Protein AF-A0A2U1KP90-F1 (afdb_monomer)

Nearest PDB structures (foldseek):
  8gwr-assembly1_A  TM=9.229E-01  e=1.986E-02  Homo sapiens
  5u0k-assembly5_H  TM=9.216E-01  e=2.382E-02  Homo sapiens
  5u0j-assembly2_D  TM=9.357E-01  e=3.225E-02  Homo sapiens
  5u0k-assembly2_C  TM=9.301E-01  e=5.237E-02  Homo sapiens
  5u0k-assembly3_E  TM=9.253E-01  e=5.564E-02  Homo sapiens

Solvent-accessible surface area (backbone atoms only — not comparable to full-atom values): 7008 Å² total; per-residue (Å²): 137,85,88,83,84,87,85,86,91,84,87,87,83,89,73,88,87,83,88,77,86,84,78,94,69,94,69,73,87,60,84,71,74,78,59,90,42,61,48,55,26,17,38,71,38,42,53,70,61,35,49,47,39,42,70,74,67,61,50,65,65,82,50,55,48,98,87,68,50,29,25,51,54,36,2,57,75,56,68,19,59,71,30,28,48,55,49,47,53,55,51,50,52,54,51,51,53,52,52,51,50,52,51,53,53,57,57,62,75,74,111

Organism: Artemisia annua (NCBI:txid35608)

InterPro domains:
  IPR002110 Ankyrin repeat [PF13637] (42-87)
  IPR036770 Ankyrin repeat-containing domain superfamily [G3DSA:1.25.40.20] (25-91)
  IPR036770 Ankyrin repeat-containing domain superfamily [SSF48403] (39-89)

Sequence (111 aa):
MSSEIEETPDHAGTSAREITGTDVSGGGVTEESMKNDVYTEAAYGDLDKLKNLVESEGASVHKPDDLGYRALQWAALNNRVAAAQYILEVVIIIITFSYSIGFALSLILLV

Structure (mmCIF, N/CA/C/O backbone):
data_AF-A0A2U1KP90-F1
#
_entry.id   AF-A0A2U1KP90-F1
#
loop_
_atom_site.group_PDB
_atom_site.id
_atom_site.type_symbol
_atom_site.label_atom_id
_atom_site.label_alt_id
_atom_site.label_comp_id
_atom_site.label_asym_id
_atom_site.label_entity_id
_atom_site.label_seq_id
_atom_site.pdbx_PDB_ins_code
_atom_site.Cartn_x
_atom_site.Cartn_y
_atom_site.Cartn_z
_atom_site.occupancy
_atom_site.B_iso_or_equiv
_atom_site.auth_seq_id
_atom_site.auth_comp_id
_atom_site.auth_asym_id
_atom_site.auth_atom_id
_atom_site.pdbx_PDB_model_num
ATOM 1 N N . MET A 1 1 ? -16.368 -26.346 -61.887 1.00 47.94 1 MET A N 1
ATOM 2 C CA . MET A 1 1 ? -15.500 -27.516 -62.116 1.00 47.94 1 MET A CA 1
ATOM 3 C C . MET A 1 1 ? -14.993 -27.932 -60.751 1.00 47.94 1 MET A C 1
ATOM 5 O O . MET A 1 1 ? -14.411 -27.098 -60.071 1.00 47.94 1 MET A O 1
ATOM 9 N N . SER A 1 2 ? -15.381 -29.131 -60.322 1.00 41.84 2 SER A N 1
ATOM 10 C CA . SER A 1 2 ? -14.955 -29.780 -59.078 1.00 41.84 2 SER A CA 1
ATOM 11 C C . SER A 1 2 ? -13.566 -30.415 -59.241 1.00 41.84 2 SER A C 1
ATOM 13 O O . SER A 1 2 ? -13.051 -30.422 -60.359 1.00 41.84 2 SER A O 1
ATOM 15 N N . SER A 1 3 ? -13.076 -30.998 -58.137 1.00 51.81 3 SER A N 1
ATOM 16 C CA . SER A 1 3 ? -11.889 -31.862 -57.966 1.00 51.81 3 SER A CA 1
ATOM 17 C C . SER A 1 3 ? -10.635 -31.105 -57.516 1.00 51.81 3 SER A C 1
ATOM 19 O O . SER A 1 3 ? -10.332 -30.054 -58.061 1.00 51.81 3 SER A O 1
ATOM 21 N N . GLU A 1 4 ? -9.806 -31.552 -56.577 1.00 52.41 4 GLU A N 1
ATOM 22 C CA . GLU A 1 4 ? -9.732 -32.708 -55.668 1.00 52.41 4 GLU A CA 1
ATOM 23 C C . GLU A 1 4 ? -8.367 -32.541 -54.971 1.00 52.41 4 GLU A C 1
ATOM 25 O O . GLU A 1 4 ? -7.418 -32.190 -55.668 1.00 52.41 4 GLU A O 1
ATOM 30 N N . ILE A 1 5 ? -8.256 -32.730 -53.650 1.00 64.19 5 ILE A N 1
ATOM 31 C CA . ILE A 1 5 ? -7.178 -33.537 -53.049 1.00 64.19 5 ILE A CA 1
ATOM 32 C C . ILE A 1 5 ? -7.510 -33.796 -51.564 1.00 64.19 5 ILE A C 1
ATOM 34 O O . ILE A 1 5 ? -7.570 -32.895 -50.725 1.00 64.19 5 ILE A O 1
ATOM 38 N N . GLU A 1 6 ? -7.822 -35.058 -51.306 1.00 56.69 6 GLU A N 1
ATOM 39 C CA . GLU A 1 6 ? -7.781 -35.772 -50.029 1.00 56.69 6 GLU A CA 1
ATOM 40 C C . GLU A 1 6 ? -6.291 -35.971 -49.658 1.00 56.69 6 GLU A C 1
ATOM 42 O O . GLU A 1 6 ? -5.443 -35.916 -50.537 1.00 56.69 6 GLU A O 1
ATOM 47 N N . GLU A 1 7 ? -5.862 -36.028 -48.396 1.00 61.25 7 GLU A N 1
ATOM 48 C CA . GLU A 1 7 ? -5.282 -37.252 -47.799 1.00 61.25 7 GLU A CA 1
ATOM 49 C C . GLU A 1 7 ? -4.617 -36.857 -46.454 1.00 61.25 7 GLU A C 1
ATOM 51 O O . GLU A 1 7 ? -3.827 -35.916 -46.387 1.00 61.25 7 GLU A O 1
ATOM 56 N N . THR A 1 8 ? -5.190 -37.330 -45.339 1.00 51.72 8 THR A N 1
ATOM 57 C CA . THR A 1 8 ? -4.700 -38.356 -44.379 1.00 51.72 8 THR A CA 1
ATOM 58 C C . THR A 1 8 ? -3.902 -37.825 -43.171 1.00 51.72 8 THR A C 1
ATOM 60 O O . THR A 1 8 ? -2.804 -37.294 -43.339 1.00 51.72 8 THR A O 1
ATOM 63 N N . PRO A 1 9 ? -4.415 -37.996 -41.932 1.00 53.34 9 PRO A N 1
ATOM 64 C CA . PRO A 1 9 ? -3.709 -37.661 -40.701 1.00 53.34 9 PRO A CA 1
ATOM 65 C C . PRO A 1 9 ? -3.018 -38.895 -40.101 1.00 53.34 9 PRO A C 1
ATOM 67 O O . PRO A 1 9 ? -3.689 -39.764 -39.546 1.00 53.34 9 PRO A O 1
ATOM 70 N N . ASP A 1 10 ? -1.683 -38.918 -40.116 1.00 45.53 10 ASP A N 1
ATOM 71 C CA . ASP A 1 10 ? -0.911 -39.991 -39.482 1.00 45.53 10 ASP A CA 1
ATOM 72 C C . ASP A 1 10 ? -0.222 -39.517 -38.196 1.00 45.53 10 ASP A C 1
ATOM 74 O O . ASP A 1 10 ? 0.602 -38.603 -38.145 1.00 45.53 10 ASP A O 1
ATOM 78 N N . HIS A 1 11 ? -0.649 -40.180 -37.132 1.00 44.72 11 HIS A N 1
ATOM 79 C CA . HIS A 1 11 ? -0.292 -40.065 -35.732 1.00 44.72 11 HIS A CA 1
ATOM 80 C C . HIS A 1 11 ? 1.047 -40.757 -35.431 1.00 44.72 11 HIS A C 1
ATOM 82 O O . HIS A 1 11 ? 1.250 -41.881 -35.876 1.00 44.72 11 HIS A O 1
ATOM 88 N N . ALA A 1 12 ? 1.904 -40.133 -34.611 1.00 40.16 12 ALA A N 1
ATOM 89 C CA . ALA A 1 12 ? 2.596 -40.742 -33.457 1.00 40.16 12 ALA A CA 1
ATOM 90 C C . ALA A 1 12 ? 3.967 -40.094 -33.191 1.00 40.16 12 ALA A C 1
ATOM 92 O O . ALA A 1 12 ? 4.987 -40.437 -33.780 1.00 40.16 12 ALA A O 1
ATOM 93 N N . GLY A 1 13 ? 3.985 -39.203 -32.205 1.00 39.38 13 GLY A N 1
ATOM 94 C CA . GLY A 1 13 ? 5.175 -38.786 -31.475 1.00 39.38 13 GLY A CA 1
ATOM 95 C C . GLY A 1 13 ? 4.806 -38.710 -30.003 1.00 39.38 13 GLY A C 1
ATOM 96 O O . GLY A 1 13 ? 4.580 -37.635 -29.460 1.00 39.38 13 GLY A O 1
ATOM 97 N N . THR A 1 14 ? 4.624 -39.879 -29.401 1.00 43.41 14 THR A N 1
ATOM 98 C CA . THR A 1 14 ? 4.267 -40.097 -28.002 1.00 43.41 14 THR A CA 1
ATOM 99 C C . THR A 1 14 ? 5.318 -39.463 -27.090 1.00 43.41 14 THR A C 1
ATOM 101 O O . THR A 1 14 ? 6.455 -39.923 -27.045 1.00 43.41 14 THR A O 1
ATOM 104 N N . SER A 1 15 ? 4.939 -38.456 -26.307 1.00 48.41 15 SER A N 1
ATOM 105 C CA . SER A 1 15 ? 5.563 -38.228 -25.005 1.00 48.41 15 SER A CA 1
ATOM 106 C C . SER A 1 15 ? 4.458 -38.197 -23.965 1.00 48.41 15 SER A C 1
ATOM 108 O O . SER A 1 15 ? 3.444 -37.516 -24.118 1.00 48.41 15 SER A O 1
ATOM 110 N N . ALA A 1 16 ? 4.619 -39.0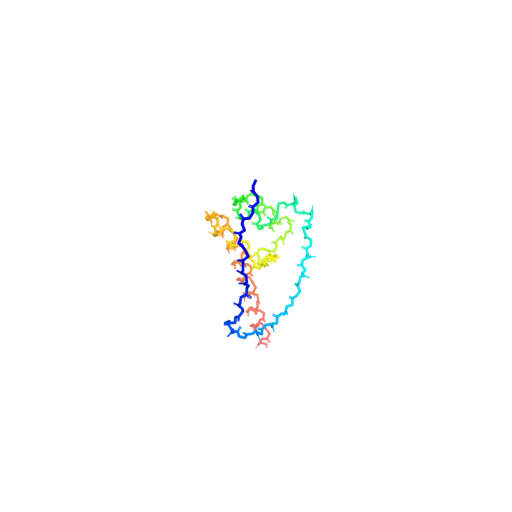83 -22.995 1.00 49.84 16 ALA A N 1
ATOM 111 C CA . ALA A 1 16 ? 3.596 -39.526 -22.082 1.00 49.84 16 ALA A CA 1
ATOM 112 C C . ALA A 1 16 ? 3.122 -38.426 -21.125 1.00 49.84 16 ALA A C 1
ATOM 114 O O . ALA A 1 16 ? 3.824 -37.487 -20.761 1.00 49.84 16 ALA A O 1
ATOM 115 N N . ARG A 1 17 ? 1.871 -38.628 -20.745 1.00 55.44 17 ARG A N 1
ATOM 116 C CA . ARG A 1 17 ? 0.978 -37.859 -19.895 1.00 55.44 17 ARG A CA 1
ATOM 117 C C . ARG A 1 17 ? 1.140 -38.261 -18.429 1.00 55.44 17 ARG A C 1
ATOM 119 O O . ARG A 1 17 ? 1.124 -39.454 -18.158 1.00 55.44 17 ARG A O 1
ATOM 126 N N . GLU A 1 18 ? 1.109 -37.286 -17.522 1.00 38.75 18 GLU A N 1
ATOM 127 C CA . GLU A 1 18 ? 0.559 -37.423 -16.157 1.00 38.75 18 GLU A CA 1
ATOM 128 C C . GLU A 1 18 ? 0.232 -36.011 -15.619 1.00 38.75 18 GLU A C 1
ATOM 130 O O . GLU A 1 18 ? 1.127 -35.226 -15.336 1.00 38.75 18 GLU A O 1
ATOM 135 N N . ILE A 1 19 ? -0.956 -35.461 -15.897 1.00 55.75 19 ILE A N 1
ATOM 136 C CA . ILE A 1 19 ? -2.162 -35.359 -15.040 1.00 55.75 19 ILE A CA 1
ATOM 137 C C . ILE A 1 19 ? -1.942 -35.435 -13.523 1.00 55.75 19 ILE A C 1
ATOM 139 O O . ILE A 1 19 ? -1.883 -36.523 -12.969 1.00 55.75 19 ILE A O 1
ATOM 143 N N . THR A 1 20 ? -2.106 -34.289 -12.864 1.00 36.94 20 THR A N 1
ATOM 144 C CA . THR A 1 20 ? -3.020 -34.087 -11.722 1.00 36.94 20 THR A CA 1
ATOM 145 C C . THR A 1 20 ? -3.595 -32.672 -11.903 1.00 36.94 20 THR A C 1
ATOM 147 O O . THR A 1 20 ? -2.852 -31.705 -11.997 1.00 36.94 20 THR A O 1
ATOM 150 N N . GLY A 1 21 ? -4.873 -32.493 -12.266 1.00 40.19 21 GLY A N 1
ATOM 151 C CA . GLY A 1 21 ? -5.991 -32.506 -11.315 1.00 40.19 21 GLY A CA 1
ATOM 152 C C . GLY A 1 21 ? -5.715 -31.447 -10.244 1.00 40.19 21 GLY A C 1
ATOM 153 O O . GLY A 1 21 ? -4.818 -31.655 -9.444 1.00 40.19 21 GLY A O 1
ATOM 154 N N . THR A 1 22 ? -6.368 -30.290 -10.225 1.00 37.41 22 THR A N 1
ATOM 155 C CA . THR A 1 22 ? -7.774 -30.195 -9.820 1.00 37.41 22 THR A CA 1
ATOM 156 C C . THR A 1 22 ? -8.329 -28.786 -10.057 1.00 37.41 22 THR A C 1
ATOM 158 O O . THR A 1 22 ? -7.704 -27.792 -9.703 1.00 37.41 22 THR A O 1
ATOM 161 N N . ASP A 1 23 ? -9.545 -28.778 -10.595 1.00 41.81 23 ASP A N 1
ATOM 162 C CA . ASP A 1 23 ? -10.657 -27.888 -10.267 1.00 41.81 23 ASP A CA 1
ATOM 163 C C . ASP A 1 23 ? -10.661 -26.441 -10.775 1.00 41.81 23 ASP A C 1
ATOM 165 O O . ASP A 1 23 ? -10.117 -25.496 -10.212 1.00 41.81 23 ASP A O 1
ATOM 169 N N . VAL A 1 24 ? -11.468 -26.295 -11.827 1.00 57.78 24 VAL A N 1
ATOM 170 C CA . VAL A 1 24 ? -12.326 -25.140 -12.070 1.00 57.78 24 VAL A CA 1
ATOM 171 C C . VAL A 1 24 ? -13.017 -24.726 -10.765 1.00 57.78 24 VAL A C 1
ATOM 173 O O . VAL A 1 24 ? -13.894 -25.422 -10.263 1.00 57.78 24 VAL A O 1
ATOM 176 N N . SER A 1 25 ? -12.674 -23.543 -10.277 1.00 46.53 25 SER A N 1
ATOM 177 C CA . SER A 1 25 ? -13.579 -22.674 -9.531 1.00 46.53 25 SER A CA 1
ATOM 178 C C . SER A 1 25 ? -13.233 -21.257 -9.999 1.00 46.53 25 SER A C 1
ATOM 180 O O . SER A 1 25 ? -12.162 -20.747 -9.707 1.00 46.53 25 SER A O 1
ATOM 182 N N . GLY A 1 26 ? -14.011 -20.598 -10.856 1.00 51.12 26 GLY A N 1
ATOM 183 C CA . GLY A 1 26 ? -15.457 -20.506 -10.706 1.00 51.12 26 GLY A CA 1
ATOM 184 C C . GLY A 1 26 ? -15.836 -19.781 -9.408 1.00 51.12 26 GLY A C 1
ATOM 185 O O . GLY A 1 26 ? -16.920 -20.015 -8.895 1.00 51.12 26 GLY A O 1
ATOM 186 N N . GLY A 1 27 ? -14.946 -18.952 -8.851 1.00 42.38 27 GLY A N 1
ATOM 187 C CA . GLY A 1 27 ? -15.223 -18.077 -7.713 1.00 42.38 27 GLY A CA 1
ATOM 188 C C . GLY A 1 27 ? -15.523 -16.678 -8.227 1.00 42.38 27 GLY A C 1
ATOM 189 O O . GLY A 1 27 ? -14.689 -16.090 -8.905 1.00 42.38 27 GLY A O 1
ATOM 190 N N . GLY A 1 28 ? -16.746 -16.214 -7.994 1.00 39.78 28 GLY A N 1
ATOM 191 C CA . GLY A 1 28 ? -17.344 -15.067 -8.661 1.00 39.78 28 GLY A CA 1
ATOM 192 C C . GLY A 1 28 ? -16.518 -13.788 -8.611 1.00 39.78 28 GLY A C 1
ATOM 193 O O . GLY A 1 28 ? -15.882 -13.461 -7.615 1.00 39.78 28 GLY A O 1
ATOM 194 N N . VAL A 1 29 ? -16.654 -13.013 -9.684 1.00 52.03 29 VAL A N 1
ATOM 195 C CA . VAL A 1 29 ? -16.667 -11.558 -9.579 1.00 52.03 29 VAL A CA 1
ATOM 196 C C . VAL A 1 29 ? -17.675 -11.196 -8.486 1.00 52.03 29 VAL A C 1
ATOM 198 O O . VAL A 1 29 ? -18.884 -11.210 -8.704 1.00 52.03 29 VAL A O 1
ATOM 201 N N . THR A 1 30 ? -17.216 -10.974 -7.257 1.00 43.16 30 THR A N 1
ATOM 202 C CA . THR A 1 30 ? -18.078 -10.372 -6.248 1.00 43.16 30 THR A CA 1
ATOM 203 C C . THR A 1 30 ? -18.217 -8.920 -6.652 1.00 43.16 30 THR A C 1
ATOM 205 O O . THR A 1 30 ? -17.328 -8.099 -6.437 1.00 43.16 30 THR A O 1
ATOM 208 N N . GLU A 1 31 ? -19.355 -8.606 -7.256 1.00 44.66 31 GLU A N 1
ATOM 209 C CA . GLU A 1 31 ? -19.801 -7.258 -7.608 1.00 44.66 31 GLU A CA 1
ATOM 210 C C . GLU A 1 31 ? -19.958 -6.321 -6.381 1.00 44.66 31 GLU A C 1
ATOM 212 O O . GLU A 1 31 ? -20.488 -5.221 -6.499 1.00 44.66 31 GLU A O 1
ATOM 217 N N . GLU A 1 32 ? -19.432 -6.693 -5.204 1.00 44.09 32 GLU A N 1
ATOM 218 C CA . GLU A 1 32 ? -19.069 -5.751 -4.132 1.00 44.09 32 GLU A CA 1
ATOM 219 C C . GLU A 1 32 ? -17.826 -4.900 -4.471 1.00 44.09 32 GLU A C 1
ATOM 221 O O . GLU A 1 32 ? -17.582 -3.885 -3.816 1.00 44.09 32 GLU A O 1
ATOM 226 N N . SER A 1 33 ? -17.113 -5.243 -5.554 1.00 44.00 33 SER A N 1
ATOM 227 C CA . SER A 1 33 ? -15.945 -4.572 -6.162 1.00 44.00 33 SER A CA 1
ATOM 228 C C . SER A 1 33 ? -16.233 -3.175 -6.766 1.00 44.00 33 SER A C 1
ATOM 230 O O . SER A 1 33 ? -15.673 -2.768 -7.783 1.00 44.00 33 SER A O 1
ATOM 232 N N . MET A 1 34 ? -17.129 -2.405 -6.145 1.00 45.09 34 MET A N 1
ATOM 233 C CA . MET A 1 34 ? -17.215 -0.949 -6.325 1.00 45.09 34 MET A CA 1
ATOM 234 C C . MET A 1 34 ? -16.794 -0.176 -5.070 1.00 45.09 34 MET A C 1
ATOM 236 O O . MET A 1 34 ? -16.853 1.055 -5.069 1.00 45.09 34 MET A O 1
ATOM 240 N N . LYS A 1 35 ? -16.369 -0.854 -3.997 1.00 50.66 35 LYS A N 1
ATOM 241 C CA . LYS A 1 35 ? -15.654 -0.185 -2.910 1.00 50.66 35 LYS A CA 1
ATOM 242 C C . LYS A 1 35 ? -14.181 -0.075 -3.281 1.00 50.66 35 LYS A C 1
ATOM 244 O O . LYS A 1 35 ? -13.565 -1.012 -3.769 1.00 50.66 35 LYS A O 1
ATOM 249 N N . ASN A 1 36 ? -13.647 1.115 -3.079 1.00 62.47 36 ASN A N 1
ATOM 250 C CA . ASN A 1 36 ? -12.235 1.443 -3.115 1.00 62.47 36 ASN A CA 1
ATOM 251 C C . ASN A 1 36 ? -11.449 0.519 -2.166 1.00 62.47 36 ASN A C 1
ATOM 253 O O . ASN A 1 36 ? -11.221 0.877 -1.022 1.00 62.47 36 ASN A O 1
ATOM 257 N N . ASP A 1 37 ? -11.076 -0.684 -2.597 1.00 77.88 37 ASP A N 1
ATOM 258 C CA . ASP A 1 37 ? -10.313 -1.602 -1.751 1.00 77.88 37 ASP A CA 1
ATOM 259 C C . ASP A 1 37 ? -8.864 -1.130 -1.594 1.00 77.88 37 ASP A C 1
ATOM 261 O O . ASP A 1 37 ? -8.273 -0.542 -2.504 1.00 77.88 37 ASP A O 1
ATOM 265 N N . VAL A 1 38 ? -8.244 -1.454 -0.456 1.00 83.44 38 VAL A N 1
ATOM 266 C CA . VAL A 1 38 ? -6.847 -1.092 -0.142 1.00 83.44 38 VAL A CA 1
ATOM 267 C C . VAL A 1 38 ? -5.869 -1.497 -1.246 1.00 83.44 38 VAL A C 1
ATOM 269 O O . VAL A 1 38 ? -4.907 -0.777 -1.501 1.00 83.44 38 VAL A O 1
ATOM 272 N N . TYR A 1 39 ? -6.100 -2.627 -1.916 1.00 86.44 39 TYR A N 1
ATOM 273 C CA . TYR A 1 39 ? -5.258 -3.099 -3.019 1.00 86.44 39 TYR A CA 1
ATOM 274 C C . TYR A 1 39 ? -5.347 -2.175 -4.235 1.00 86.44 39 TYR A C 1
ATOM 276 O O . TYR A 1 39 ? -4.326 -1.772 -4.795 1.00 86.44 39 TYR A O 1
ATOM 284 N N . THR A 1 40 ? -6.571 -1.794 -4.590 1.00 87.50 40 THR A N 1
ATOM 285 C CA . THR A 1 40 ? -6.885 -0.890 -5.694 1.00 87.50 40 THR A CA 1
ATOM 286 C C . THR A 1 40 ? -6.306 0.496 -5.423 1.00 87.50 40 THR A C 1
ATOM 288 O O . THR A 1 40 ? -5.578 1.034 -6.256 1.00 87.50 40 THR A O 1
ATOM 291 N N . GLU A 1 41 ? -6.507 1.038 -4.221 1.00 89.88 41 GLU A N 1
ATOM 292 C CA . GLU A 1 41 ? -5.945 2.338 -3.835 1.00 89.88 41 GLU A CA 1
ATOM 293 C C . GLU A 1 41 ? -4.414 2.315 -3.732 1.00 89.88 41 GLU A C 1
ATOM 295 O O . GLU A 1 41 ? -3.756 3.294 -4.086 1.00 89.88 41 GLU A O 1
ATOM 300 N N . ALA A 1 42 ? -3.815 1.189 -3.333 1.00 87.88 42 ALA A N 1
ATOM 301 C CA . ALA A 1 42 ? -2.365 1.013 -3.341 1.00 87.88 42 ALA A CA 1
ATOM 302 C C . ALA A 1 42 ? -1.792 0.969 -4.769 1.00 87.88 42 ALA A C 1
ATOM 304 O O . ALA A 1 42 ? -0.761 1.594 -5.033 1.00 87.88 42 ALA A O 1
ATOM 305 N N . ALA A 1 43 ? -2.468 0.288 -5.701 1.00 87.38 43 ALA A N 1
ATOM 306 C CA . ALA A 1 43 ? -2.089 0.240 -7.114 1.00 87.38 43 ALA A CA 1
ATOM 307 C C . ALA A 1 43 ? -2.234 1.614 -7.792 1.00 87.38 43 ALA A C 1
ATOM 309 O O . ALA A 1 43 ? -1.327 2.068 -8.493 1.00 87.38 43 ALA A O 1
ATOM 310 N N . TYR A 1 44 ? -3.345 2.311 -7.534 1.00 88.25 44 TYR A N 1
ATOM 311 C CA . TYR A 1 44 ? -3.596 3.664 -8.034 1.00 88.25 44 TYR A CA 1
ATOM 312 C C . TYR A 1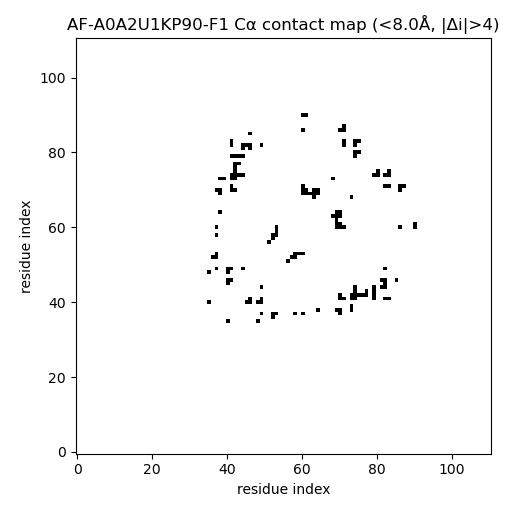 44 ? -2.859 4.750 -7.258 1.00 88.25 44 TYR A C 1
ATOM 314 O O . TYR A 1 44 ? -2.857 5.895 -7.708 1.00 88.25 44 TYR A O 1
ATOM 322 N N . GLY A 1 45 ? -2.236 4.413 -6.127 1.00 88.00 45 GLY A N 1
ATOM 323 C CA . GLY A 1 45 ? -1.477 5.292 -5.245 1.00 88.00 45 GLY A CA 1
ATOM 324 C C . GLY A 1 45 ? -2.232 6.531 -4.765 1.00 88.00 45 GLY A C 1
ATOM 325 O O . GLY A 1 45 ? -1.612 7.593 -4.662 1.00 88.00 45 GLY A O 1
ATOM 326 N N . ASP A 1 46 ? -3.537 6.408 -4.529 1.00 89.50 46 ASP A N 1
ATOM 327 C CA . ASP A 1 46 ? -4.360 7.431 -3.879 1.00 89.50 46 ASP A CA 1
ATOM 328 C C . ASP A 1 46 ? -4.177 7.298 -2.362 1.00 89.50 46 ASP A C 1
ATOM 330 O O . ASP A 1 46 ? -4.746 6.435 -1.692 1.00 89.50 46 ASP A O 1
ATOM 334 N N . LEU A 1 47 ? -3.285 8.127 -1.827 1.00 88.94 47 LEU A N 1
ATOM 335 C CA . LEU A 1 47 ? -2.889 8.067 -0.425 1.00 88.94 47 LEU A CA 1
ATOM 336 C C . LEU A 1 47 ? -4.008 8.442 0.533 1.00 88.94 47 LEU A C 1
ATOM 338 O O . LEU A 1 47 ? -4.062 7.891 1.628 1.00 88.94 47 LEU A O 1
ATOM 342 N N . ASP A 1 48 ? -4.849 9.399 0.157 1.00 90.06 48 ASP A N 1
ATOM 343 C CA . ASP A 1 48 ? -5.875 9.926 1.051 1.00 90.06 48 ASP A CA 1
ATOM 344 C C . ASP A 1 48 ? -6.963 8.876 1.268 1.00 90.06 48 ASP A C 1
ATOM 346 O O . ASP A 1 48 ? -7.362 8.615 2.406 1.00 90.06 48 ASP A O 1
ATOM 350 N N . LYS A 1 49 ? -7.361 8.179 0.196 1.00 87.62 49 LYS A N 1
ATOM 351 C CA . LYS A 1 49 ? -8.264 7.031 0.315 1.00 87.62 49 LYS A CA 1
ATOM 352 C C . LYS A 1 49 ? -7.612 5.861 1.032 1.00 87.62 49 LYS A C 1
ATOM 354 O O . LYS A 1 49 ? -8.234 5.295 1.926 1.00 87.62 49 LYS A O 1
ATOM 359 N N . LEU A 1 50 ? -6.361 5.535 0.698 1.00 88.62 50 LEU A N 1
ATOM 360 C CA . LEU A 1 50 ? -5.627 4.445 1.342 1.00 88.62 50 LEU A CA 1
ATOM 361 C C . LEU A 1 50 ? -5.521 4.653 2.860 1.00 88.62 50 LEU A C 1
ATOM 363 O O . LEU A 1 50 ? -5.770 3.725 3.623 1.00 88.62 50 LEU A O 1
ATOM 367 N N . LYS A 1 51 ? -5.211 5.876 3.303 1.00 88.62 51 LYS A N 1
ATOM 368 C CA . LYS A 1 51 ? -5.199 6.246 4.724 1.00 88.62 51 LYS A CA 1
ATOM 369 C C . LYS A 1 51 ? -6.567 6.092 5.360 1.00 88.62 51 LYS A C 1
ATOM 371 O O . LYS A 1 51 ? -6.676 5.460 6.402 1.00 88.62 51 LYS A O 1
ATOM 376 N N . ASN A 1 52 ? -7.608 6.614 4.716 1.00 88.38 52 ASN A N 1
ATOM 377 C CA . ASN A 1 52 ? -8.964 6.515 5.239 1.00 88.38 52 ASN A CA 1
ATOM 378 C C . ASN A 1 52 ? -9.417 5.050 5.389 1.00 88.38 52 ASN A C 1
ATOM 380 O O . ASN A 1 52 ? -10.012 4.702 6.398 1.00 88.38 52 ASN A O 1
ATOM 384 N N . LEU A 1 53 ? -9.079 4.170 4.445 1.00 85.06 53 LEU A N 1
ATOM 385 C CA . LEU A 1 53 ? -9.381 2.735 4.537 1.00 85.06 53 LEU A CA 1
ATOM 386 C C . LEU A 1 53 ? -8.631 2.055 5.687 1.00 85.06 53 LEU A C 1
ATOM 388 O O . LEU A 1 53 ? -9.193 1.245 6.424 1.00 85.06 53 LEU A O 1
ATOM 392 N N . VAL A 1 54 ? -7.352 2.379 5.861 1.00 85.44 54 VAL A N 1
ATOM 393 C CA . VAL A 1 54 ? -6.535 1.778 6.921 1.00 85.44 54 VAL A CA 1
ATOM 394 C C . VAL A 1 54 ? -6.947 2.288 8.303 1.00 85.44 54 VAL A C 1
ATOM 396 O O . VAL A 1 54 ? -7.021 1.498 9.241 1.00 85.44 54 VAL A O 1
ATOM 399 N N . GLU A 1 55 ? -7.248 3.579 8.435 1.00 83.88 55 GLU A N 1
ATOM 400 C CA . GLU A 1 55 ? -7.577 4.221 9.711 1.00 83.88 55 GLU A CA 1
ATOM 401 C C . GLU A 1 55 ? -9.054 4.065 10.095 1.00 83.88 55 GLU A C 1
ATOM 403 O O . GLU A 1 55 ? -9.349 3.731 11.242 1.00 83.88 55 GLU A O 1
ATOM 408 N N . SER A 1 56 ? -9.983 4.274 9.157 1.00 79.56 56 SER A N 1
ATOM 409 C CA . SER A 1 56 ? -11.427 4.238 9.431 1.00 79.56 56 SER A CA 1
ATOM 410 C C . SER A 1 56 ? -12.013 2.835 9.333 1.00 79.56 56 SER A C 1
ATOM 412 O O . SER A 1 56 ? -12.872 2.481 10.138 1.00 79.56 56 SER A O 1
ATOM 414 N N . GLU A 1 57 ? -11.565 2.030 8.367 1.00 72.06 57 GLU A N 1
ATOM 415 C CA . GLU A 1 57 ? -12.103 0.679 8.142 1.00 72.06 57 GLU A CA 1
ATOM 416 C C . GLU A 1 57 ? -11.219 -0.419 8.754 1.00 72.06 57 GLU A C 1
ATOM 418 O O . GLU A 1 57 ? -11.605 -1.587 8.786 1.00 72.06 57 GLU A O 1
ATOM 423 N N . GLY A 1 58 ? -10.039 -0.063 9.279 1.00 73.12 58 GLY A N 1
ATOM 424 C CA . GLY A 1 58 ? -9.104 -1.026 9.865 1.00 73.12 58 GLY A CA 1
ATOM 425 C C . GLY A 1 58 ? -8.591 -2.039 8.840 1.00 73.12 58 GLY A C 1
ATOM 426 O O . GLY A 1 58 ? -8.311 -3.196 9.177 1.00 73.12 58 GLY A O 1
ATOM 427 N N . ALA A 1 59 ? -8.521 -1.637 7.571 1.00 78.56 59 ALA A N 1
ATOM 428 C CA . ALA A 1 59 ? -8.254 -2.553 6.481 1.00 78.56 59 ALA A CA 1
ATOM 429 C C . ALA A 1 59 ? -6.864 -3.206 6.609 1.00 78.56 59 ALA A C 1
ATOM 431 O O . ALA A 1 59 ? -5.833 -2.564 6.826 1.00 78.56 59 ALA A O 1
ATOM 432 N N . SER A 1 60 ? -6.836 -4.535 6.483 1.00 76.75 60 SER A N 1
ATOM 433 C CA . SER A 1 60 ? -5.639 -5.340 6.737 1.00 76.75 60 SER A CA 1
ATOM 434 C C . SER A 1 60 ? -4.630 -5.256 5.585 1.00 76.75 60 SER A C 1
ATOM 436 O O . SER A 1 60 ? -4.605 -6.121 4.715 1.00 76.75 60 SER A O 1
ATOM 438 N N . VAL A 1 61 ? -3.711 -4.288 5.637 1.00 79.81 61 VAL A N 1
ATOM 439 C CA . VAL A 1 61 ? -2.625 -4.118 4.640 1.00 79.81 61 VAL A CA 1
ATOM 440 C C . VAL A 1 61 ? -1.654 -5.304 4.550 1.00 79.81 61 VAL A C 1
ATOM 442 O O . VAL A 1 61 ? -0.915 -5.439 3.574 1.00 79.81 61 VAL A O 1
ATOM 445 N N . HIS A 1 62 ? -1.630 -6.170 5.569 1.00 80.25 62 HIS A N 1
ATOM 446 C CA . HIS A 1 62 ? -0.759 -7.344 5.600 1.00 80.25 62 HIS A CA 1
ATOM 447 C C . HIS A 1 62 ? -1.341 -8.547 4.848 1.00 80.25 62 HIS A C 1
ATOM 449 O O . HIS A 1 62 ? -0.572 -9.406 4.408 1.00 80.25 62 HIS A O 1
ATOM 455 N N . LYS A 1 63 ? -2.670 -8.642 4.725 1.00 83.12 63 LYS A N 1
ATOM 456 C CA . LYS A 1 63 ? -3.313 -9.815 4.128 1.00 83.12 63 LYS A CA 1
ATOM 457 C C . LYS A 1 63 ? -3.135 -9.806 2.606 1.00 83.12 63 LYS A C 1
ATOM 459 O O . LYS A 1 63 ? -3.251 -8.738 1.998 1.00 83.12 63 LYS A O 1
ATOM 464 N N . PRO A 1 64 ? -2.839 -10.965 1.997 1.00 83.88 64 PRO A N 1
ATOM 465 C CA . PRO A 1 64 ? -2.886 -11.085 0.549 1.00 83.88 64 PRO A CA 1
ATOM 466 C C . PRO A 1 64 ? -4.327 -10.920 0.053 1.00 83.88 64 PRO A C 1
ATOM 468 O O . PRO A 1 64 ? -5.267 -11.235 0.783 1.00 83.88 64 PRO A O 1
ATOM 471 N N . ASP A 1 65 ? -4.464 -10.411 -1.164 1.00 85.06 65 ASP A N 1
ATOM 472 C CA . ASP A 1 65 ? -5.699 -10.429 -1.938 1.00 85.06 65 ASP A CA 1
ATOM 473 C C . ASP A 1 65 ? -6.016 -11.851 -2.443 1.00 85.06 65 ASP A C 1
ATOM 475 O O . ASP A 1 65 ? -5.268 -12.806 -2.193 1.00 85.06 65 ASP A O 1
ATOM 479 N N . ASP A 1 66 ? -7.109 -11.985 -3.194 1.00 82.38 66 ASP A N 1
ATOM 480 C CA . ASP A 1 66 ? -7.551 -13.258 -3.783 1.00 82.38 66 ASP A CA 1
ATOM 481 C C . ASP A 1 66 ? -6.561 -13.840 -4.809 1.00 82.38 66 ASP A C 1
ATOM 483 O O . ASP A 1 66 ? -6.600 -15.032 -5.117 1.00 82.38 66 ASP A O 1
ATOM 487 N N . LEU A 1 67 ? -5.642 -13.020 -5.323 1.00 81.62 67 LEU A N 1
ATOM 488 C CA . LEU A 1 67 ? -4.576 -13.412 -6.246 1.00 81.62 67 LEU A CA 1
ATOM 489 C C . LEU A 1 67 ? -3.266 -13.765 -5.514 1.00 81.62 67 LEU A C 1
ATOM 491 O O . LEU A 1 67 ? -2.288 -14.156 -6.153 1.00 81.62 67 LEU A O 1
ATOM 495 N N . GLY A 1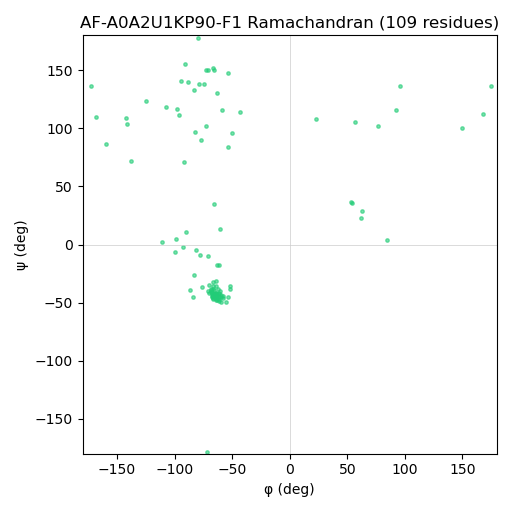 68 ? -3.225 -13.645 -4.184 1.00 85.06 68 GLY A N 1
ATOM 496 C CA . GLY A 1 68 ? -2.036 -13.888 -3.367 1.00 85.06 68 GLY A CA 1
ATOM 497 C C . GLY A 1 68 ? -1.086 -12.688 -3.249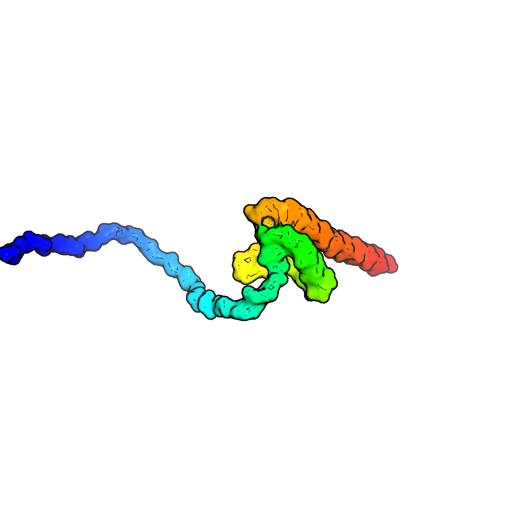 1.00 85.06 68 GLY A C 1
ATOM 498 O O . GLY A 1 68 ? -0.024 -12.812 -2.630 1.00 85.06 68 GLY A O 1
ATOM 499 N N . TYR A 1 69 ? -1.441 -11.530 -3.807 1.00 85.38 69 TYR A N 1
ATOM 500 C CA . TYR A 1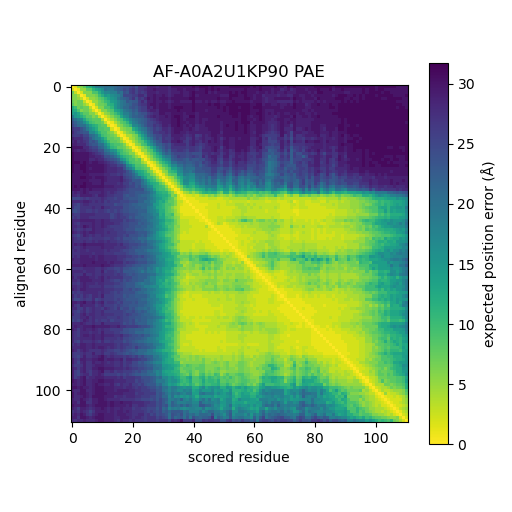 69 ? -0.655 -10.302 -3.763 1.00 85.38 69 TYR A CA 1
ATOM 501 C C . TYR A 1 69 ? -1.082 -9.387 -2.615 1.00 85.38 69 TYR A C 1
ATOM 503 O O . TYR A 1 69 ? -2.244 -9.198 -2.287 1.00 85.38 69 TYR A O 1
ATOM 511 N N . ARG A 1 70 ? -0.102 -8.765 -1.976 1.00 89.44 70 ARG A N 1
ATOM 512 C CA . ARG A 1 70 ? -0.282 -7.799 -0.893 1.00 89.44 70 ARG A CA 1
ATOM 513 C C . ARG A 1 70 ? -0.378 -6.393 -1.466 1.00 89.44 70 ARG A C 1
ATOM 515 O O . ARG A 1 70 ? 0.233 -6.086 -2.489 1.00 89.44 70 ARG A O 1
ATOM 522 N N . ALA A 1 71 ? -1.027 -5.493 -0.731 1.00 87.88 71 ALA A N 1
ATOM 523 C CA . ALA A 1 71 ? -1.140 -4.079 -1.101 1.00 87.88 71 ALA A CA 1
ATOM 524 C C . ALA A 1 71 ? 0.224 -3.427 -1.409 1.00 87.88 71 ALA A C 1
ATOM 526 O O . ALA A 1 71 ? 0.360 -2.669 -2.366 1.00 87.88 71 ALA A O 1
ATOM 527 N N . LEU A 1 72 ? 1.270 -3.787 -0.655 1.00 89.31 72 LEU A N 1
ATOM 528 C CA . LEU A 1 72 ? 2.628 -3.301 -0.913 1.00 89.31 72 LEU A CA 1
ATOM 529 C C . LEU A 1 72 ? 3.162 -3.729 -2.290 1.00 89.31 72 LEU A C 1
ATOM 531 O O . LEU A 1 72 ? 3.847 -2.950 -2.949 1.00 89.31 72 LEU A O 1
ATOM 535 N N . GLN A 1 73 ? 2.854 -4.951 -2.732 1.00 90.06 73 GLN A N 1
ATOM 536 C CA . GLN A 1 73 ? 3.291 -5.460 -4.035 1.00 90.06 73 GLN A CA 1
ATOM 537 C C . GLN A 1 73 ? 2.585 -4.711 -5.166 1.00 90.06 73 GLN A C 1
ATOM 539 O O . GLN A 1 73 ? 3.244 -4.308 -6.122 1.00 90.06 73 GLN A O 1
ATOM 544 N N . TRP A 1 74 ? 1.287 -4.435 -5.013 1.00 90.12 74 TRP A N 1
ATOM 545 C CA . TRP A 1 74 ? 0.530 -3.594 -5.941 1.00 90.12 74 TRP A CA 1
ATOM 546 C C . TRP A 1 74 ? 1.102 -2.178 -6.053 1.00 90.12 74 TRP A C 1
ATOM 548 O O . TRP A 1 74 ? 1.312 -1.692 -7.166 1.00 90.12 74 TRP A O 1
ATOM 558 N N . ALA A 1 75 ? 1.438 -1.538 -4.930 1.00 90.75 75 ALA A N 1
ATOM 559 C CA . ALA A 1 75 ? 2.075 -0.221 -4.937 1.00 90.75 75 ALA A CA 1
ATOM 560 C C . ALA A 1 75 ? 3.472 -0.246 -5.584 1.00 90.75 75 ALA A C 1
ATOM 562 O O . ALA A 1 75 ? 3.808 0.642 -6.370 1.00 90.75 75 ALA A O 1
ATOM 563 N N . ALA A 1 76 ? 4.279 -1.271 -5.290 1.00 89.94 76 ALA A N 1
ATOM 564 C CA . ALA A 1 76 ? 5.627 -1.416 -5.837 1.00 89.94 76 ALA A CA 1
ATOM 565 C C . ALA A 1 76 ? 5.618 -1.654 -7.356 1.00 89.94 76 ALA A C 1
ATOM 567 O O . ALA A 1 76 ? 6.375 -1.009 -8.079 1.00 89.94 76 ALA A O 1
ATOM 568 N N . LEU A 1 77 ? 4.730 -2.525 -7.846 1.00 89.50 77 LEU A N 1
ATOM 569 C CA . LEU A 1 77 ? 4.599 -2.842 -9.271 1.00 89.50 77 LEU A CA 1
ATOM 570 C C . LEU A 1 77 ? 4.156 -1.624 -10.093 1.00 89.50 77 LEU A C 1
ATOM 572 O O . LEU A 1 77 ? 4.633 -1.425 -11.207 1.00 89.50 77 LEU A O 1
ATOM 576 N N . ASN A 1 78 ? 3.301 -0.776 -9.519 1.00 90.06 78 ASN A N 1
ATOM 577 C CA . ASN A 1 78 ? 2.801 0.443 -10.159 1.00 90.06 78 ASN A CA 1
ATOM 578 C C . ASN A 1 78 ? 3.673 1.684 -9.891 1.00 90.06 78 ASN A C 1
ATOM 580 O O . ASN A 1 78 ? 3.265 2.806 -10.194 1.00 90.06 78 ASN A O 1
ATOM 584 N N . ASN A 1 79 ? 4.868 1.508 -9.312 1.00 92.69 79 ASN A N 1
ATOM 585 C CA . ASN A 1 79 ? 5.802 2.586 -8.971 1.00 92.69 79 ASN A CA 1
ATOM 586 C C . ASN A 1 79 ? 5.171 3.702 -8.106 1.00 92.69 79 ASN A C 1
ATOM 588 O O . ASN A 1 79 ? 5.464 4.893 -8.243 1.00 92.69 79 ASN A O 1
ATOM 592 N N . ARG A 1 80 ? 4.273 3.325 -7.192 1.00 94.50 80 ARG A N 1
ATOM 593 C CA . ARG A 1 80 ? 3.605 4.244 -6.264 1.00 94.50 80 ARG A CA 1
ATOM 594 C C . ARG A 1 80 ? 4.394 4.333 -4.968 1.00 94.50 80 ARG A C 1
ATOM 596 O O . ARG A 1 80 ? 3.962 3.855 -3.924 1.00 94.50 80 ARG A O 1
ATOM 603 N N . VAL A 1 81 ? 5.562 4.975 -5.041 1.00 92.00 81 VAL A N 1
ATOM 604 C CA . VAL A 1 81 ? 6.527 5.066 -3.927 1.00 92.00 81 VAL A CA 1
ATOM 605 C C . VAL A 1 81 ? 5.889 5.601 -2.649 1.00 92.00 81 VAL A C 1
ATOM 607 O O . VAL A 1 81 ? 6.082 5.025 -1.586 1.00 92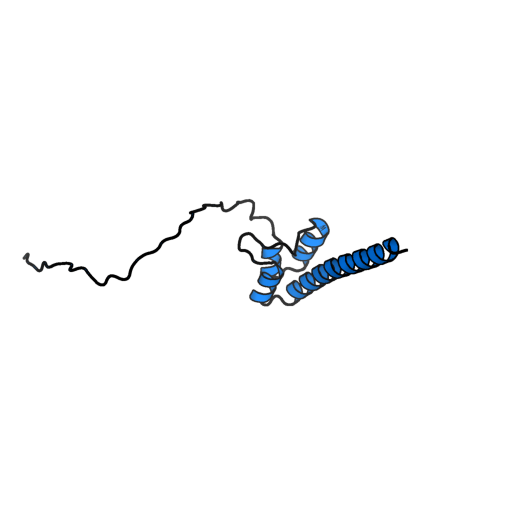.00 81 VAL A O 1
ATOM 610 N N . ALA A 1 82 ? 5.090 6.663 -2.745 1.00 91.75 82 ALA A N 1
ATOM 611 C CA . ALA A 1 82 ? 4.484 7.264 -1.565 1.00 91.75 82 ALA A CA 1
ATOM 612 C C . ALA A 1 82 ? 3.452 6.330 -0.898 1.00 91.75 82 ALA A C 1
ATOM 614 O O . ALA A 1 82 ? 3.424 6.219 0.326 1.00 91.75 82 ALA A O 1
ATOM 615 N N . ALA A 1 83 ? 2.658 5.596 -1.689 1.00 90.25 83 ALA A N 1
ATOM 616 C CA . ALA A 1 83 ? 1.736 4.580 -1.172 1.00 90.25 83 ALA A CA 1
ATOM 617 C C . ALA A 1 83 ? 2.490 3.397 -0.553 1.00 90.25 83 ALA A C 1
ATOM 619 O O . ALA A 1 83 ? 2.152 2.955 0.541 1.00 90.25 83 ALA A O 1
ATOM 620 N N . ALA A 1 84 ? 3.563 2.938 -1.200 1.00 91.25 84 ALA A N 1
ATOM 621 C CA . ALA A 1 84 ? 4.422 1.886 -0.667 1.00 91.25 84 ALA A CA 1
ATOM 622 C C . ALA A 1 84 ? 5.078 2.290 0.664 1.00 91.25 84 ALA A C 1
ATOM 624 O O . ALA A 1 84 ? 5.100 1.491 1.597 1.00 91.25 8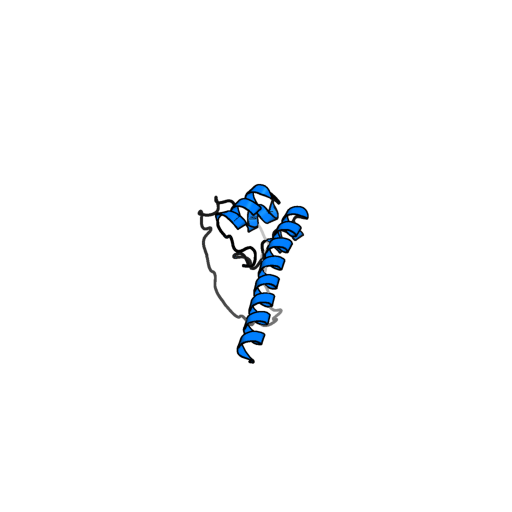4 ALA A O 1
ATOM 625 N N . GLN A 1 85 ? 5.565 3.531 0.775 1.00 92.44 85 GLN A N 1
ATOM 626 C CA . GLN A 1 85 ? 6.111 4.073 2.020 1.00 92.44 85 GLN A CA 1
ATOM 627 C C . GLN A 1 85 ? 5.064 4.071 3.131 1.00 92.44 85 GLN A C 1
ATOM 629 O O . GLN A 1 85 ? 5.334 3.543 4.202 1.00 92.44 85 GLN A O 1
ATOM 634 N N . TYR A 1 86 ? 3.858 4.577 2.867 1.00 91.06 86 TYR A N 1
ATOM 635 C CA . TYR A 1 86 ? 2.787 4.559 3.862 1.00 91.06 86 TYR A CA 1
ATOM 636 C C . TYR A 1 86 ? 2.458 3.136 4.340 1.00 91.06 86 TYR A C 1
ATOM 638 O O . TYR A 1 86 ? 2.381 2.885 5.541 1.00 91.06 86 TYR A O 1
ATOM 646 N N . ILE A 1 87 ? 2.331 2.181 3.413 1.00 89.62 87 ILE A N 1
ATOM 647 C CA . ILE A 1 87 ? 2.060 0.778 3.755 1.00 89.62 87 ILE A CA 1
ATOM 648 C C . ILE A 1 87 ? 3.196 0.193 4.608 1.00 89.62 87 ILE A C 1
ATOM 650 O O . ILE A 1 87 ? 2.928 -0.521 5.574 1.00 89.62 87 ILE A O 1
ATOM 654 N N . LEU A 1 88 ? 4.456 0.498 4.282 1.00 89.62 88 LEU A N 1
ATOM 655 C CA . LEU A 1 88 ? 5.613 0.055 5.062 1.00 89.62 88 LEU A CA 1
ATOM 656 C C . LEU A 1 88 ? 5.611 0.634 6.474 1.00 89.62 88 LEU A C 1
ATOM 658 O O . LEU A 1 88 ? 5.813 -0.126 7.415 1.00 89.62 88 LEU A O 1
ATOM 662 N N . GLU A 1 89 ? 5.351 1.931 6.630 1.00 89.38 89 GLU A N 1
ATOM 663 C CA . GLU A 1 89 ? 5.258 2.583 7.942 1.00 89.38 89 GLU A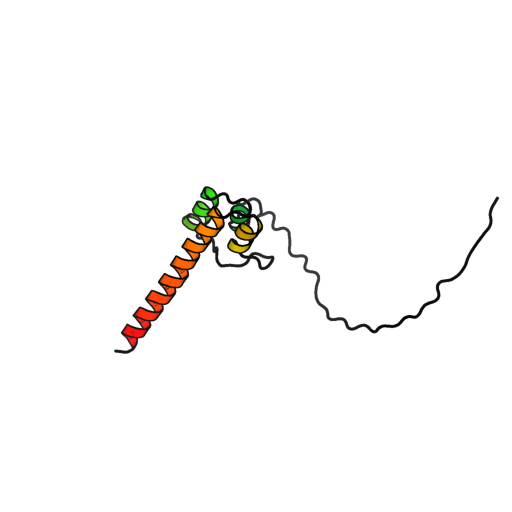 CA 1
ATOM 664 C C . GLU A 1 89 ? 4.222 1.877 8.828 1.00 89.38 89 GLU A C 1
ATOM 666 O O . GLU A 1 89 ? 4.533 1.450 9.941 1.00 89.38 89 GLU A O 1
ATOM 671 N N . VAL A 1 90 ? 3.015 1.639 8.302 1.00 85.81 90 VAL A N 1
ATOM 672 C CA . VAL A 1 90 ? 1.944 0.943 9.034 1.00 85.81 90 VAL A CA 1
ATOM 673 C C . VAL A 1 90 ? 2.361 -0.481 9.415 1.00 85.81 90 VAL A C 1
ATOM 675 O O . VAL A 1 90 ? 2.200 -0.893 10.565 1.00 85.81 90 VAL A O 1
ATOM 678 N N . VAL A 1 91 ? 2.936 -1.243 8.480 1.00 84.81 91 VAL A N 1
ATOM 679 C CA . VAL A 1 91 ? 3.375 -2.623 8.745 1.00 84.81 91 VAL A CA 1
ATOM 680 C C . VAL A 1 91 ? 4.502 -2.661 9.779 1.00 84.81 91 VAL A C 1
ATOM 682 O O . VAL A 1 91 ? 4.463 -3.503 10.676 1.00 84.81 91 VAL A O 1
ATOM 685 N N . ILE A 1 92 ? 5.480 -1.755 9.690 1.00 82.38 92 ILE A N 1
ATOM 686 C CA . ILE A 1 92 ? 6.616 -1.672 10.616 1.00 82.38 92 ILE A CA 1
ATOM 687 C C . ILE A 1 92 ? 6.139 -1.328 12.032 1.00 82.38 92 ILE A C 1
ATOM 689 O O . ILE A 1 92 ? 6.592 -1.948 12.997 1.00 82.38 92 ILE A O 1
ATOM 693 N N . ILE A 1 93 ? 5.190 -0.402 12.177 1.00 81.81 93 ILE A N 1
ATOM 694 C CA . ILE A 1 93 ? 4.599 -0.066 13.479 1.00 81.81 93 ILE A CA 1
ATOM 695 C C . ILE A 1 93 ? 3.900 -1.293 14.081 1.00 81.81 93 ILE A C 1
ATOM 697 O O . ILE A 1 93 ? 4.136 -1.624 15.243 1.00 81.81 93 ILE A O 1
ATOM 701 N N . ILE A 1 94 ? 3.110 -2.026 13.290 1.00 76.75 94 ILE A N 1
ATOM 702 C CA . ILE A 1 94 ? 2.390 -3.217 13.768 1.00 76.75 94 ILE A CA 1
ATOM 703 C C . ILE A 1 94 ? 3.360 -4.315 14.222 1.00 76.75 94 ILE A C 1
ATOM 705 O O . ILE A 1 94 ? 3.189 -4.872 15.312 1.00 76.75 94 ILE A O 1
ATOM 709 N N . ILE A 1 95 ? 4.389 -4.631 13.425 1.00 78.81 95 ILE A N 1
ATOM 710 C CA . ILE A 1 95 ? 5.354 -5.677 13.794 1.00 78.81 95 ILE A CA 1
ATOM 711 C C . ILE A 1 95 ? 6.164 -5.254 15.022 1.00 78.81 95 ILE A C 1
ATOM 713 O O . ILE A 1 95 ? 6.268 -6.027 15.969 1.00 78.81 95 ILE A O 1
ATOM 717 N N . THR A 1 96 ? 6.689 -4.028 15.067 1.00 78.44 96 THR A N 1
ATOM 718 C CA . THR A 1 96 ? 7.554 -3.579 16.171 1.00 78.44 96 THR A CA 1
ATOM 719 C C . THR A 1 96 ? 6.792 -3.446 17.486 1.00 78.44 96 THR A C 1
ATOM 721 O O . THR A 1 96 ? 7.313 -3.861 18.519 1.00 78.44 96 THR A O 1
ATOM 724 N N . PHE A 1 97 ? 5.544 -2.970 17.461 1.00 79.44 97 PHE A N 1
ATOM 725 C CA . PHE A 1 97 ? 4.673 -2.941 18.638 1.00 79.44 97 PHE A CA 1
ATOM 726 C C . PHE A 1 97 ? 4.378 -4.356 19.153 1.00 79.44 97 PHE A C 1
ATOM 728 O O . PHE A 1 97 ? 4.482 -4.621 20.352 1.00 79.44 97 PHE A O 1
ATOM 735 N N . SER A 1 98 ? 4.115 -5.296 18.240 1.00 73.94 98 SER A N 1
ATOM 736 C CA . SER A 1 98 ? 3.893 -6.706 18.581 1.00 73.94 98 SER A CA 1
ATOM 737 C C . SER A 1 98 ? 5.141 -7.357 19.193 1.00 73.94 98 SER A C 1
ATOM 739 O O . SER A 1 98 ? 5.047 -8.029 20.221 1.00 73.94 98 SER A O 1
ATOM 741 N N . TYR A 1 99 ? 6.323 -7.122 18.613 1.00 75.50 99 TYR A N 1
ATOM 742 C CA . TYR A 1 99 ? 7.592 -7.639 19.137 1.00 75.50 99 TYR A CA 1
ATOM 743 C C . TYR A 1 99 ? 7.983 -6.992 20.471 1.00 75.50 99 TYR A C 1
ATOM 745 O O . TYR A 1 99 ? 8.466 -7.690 21.359 1.00 75.50 99 TYR A O 1
ATOM 753 N N . SER A 1 100 ? 7.755 -5.688 20.644 1.00 76.62 100 SER A N 1
ATOM 754 C CA . SER A 1 100 ? 8.077 -4.972 21.883 1.00 76.62 100 SER A CA 1
ATOM 755 C C . SER A 1 100 ? 7.197 -5.426 23.052 1.00 76.62 100 SER A C 1
ATOM 757 O O . SER A 1 100 ? 7.719 -5.695 24.133 1.00 76.62 100 SER A O 1
ATOM 759 N N . ILE A 1 101 ? 5.891 -5.610 22.829 1.00 73.81 101 ILE A N 1
ATOM 760 C CA . ILE A 1 101 ? 4.972 -6.148 23.843 1.00 73.81 101 ILE A CA 1
ATOM 761 C C . ILE A 1 101 ? 5.287 -7.609 24.153 1.00 73.81 101 ILE A C 1
ATOM 763 O O . ILE A 1 101 ? 5.346 -7.978 25.324 1.00 73.81 101 ILE A O 1
ATOM 767 N N . GLY A 1 102 ? 5.523 -8.438 23.132 1.00 71.75 102 GLY A N 1
ATOM 768 C CA . GLY A 1 102 ? 5.886 -9.841 23.333 1.00 71.75 102 GLY A CA 1
ATOM 769 C C . GLY A 1 102 ? 7.180 -9.991 24.135 1.00 71.75 102 GLY A C 1
ATOM 770 O O . GLY A 1 102 ? 7.237 -10.776 25.080 1.00 71.75 102 GLY A O 1
ATOM 771 N N . PHE A 1 103 ? 8.194 -9.182 23.819 1.00 76.31 103 PHE A N 1
ATOM 772 C CA . PHE A 1 103 ? 9.450 -9.145 24.563 1.00 76.31 103 PHE A CA 1
ATOM 773 C C . PHE A 1 103 ? 9.254 -8.652 26.005 1.00 76.31 103 PHE A C 1
ATOM 775 O O . PHE A 1 103 ? 9.738 -9.291 26.937 1.00 76.31 103 PHE A O 1
ATOM 782 N N . ALA A 1 104 ? 8.506 -7.563 26.209 1.00 75.19 104 ALA A N 1
ATOM 783 C CA . ALA A 1 104 ? 8.242 -7.014 27.539 1.00 75.19 104 ALA A CA 1
ATOM 784 C C . ALA A 1 104 ? 7.450 -7.988 28.431 1.00 75.19 104 ALA A C 1
ATOM 786 O O . ALA A 1 104 ? 7.827 -8.209 29.580 1.00 75.19 104 ALA A O 1
ATOM 787 N N . LEU A 1 105 ? 6.399 -8.626 27.903 1.00 73.69 105 LEU A N 1
ATOM 788 C CA . LEU A 1 105 ? 5.618 -9.636 28.626 1.00 73.69 105 LEU A CA 1
ATOM 789 C C . LEU A 1 105 ? 6.444 -10.893 28.931 1.00 73.69 105 LEU A C 1
ATOM 791 O O . LEU A 1 105 ? 6.344 -11.433 30.032 1.00 73.69 105 LEU A O 1
ATOM 795 N N . SER A 1 106 ? 7.294 -11.332 27.997 1.00 79.06 106 SER A N 1
ATOM 796 C CA . SER A 1 106 ? 8.196 -12.468 28.218 1.00 79.06 106 SER A CA 1
ATOM 797 C C . SER A 1 106 ? 9.228 -12.198 29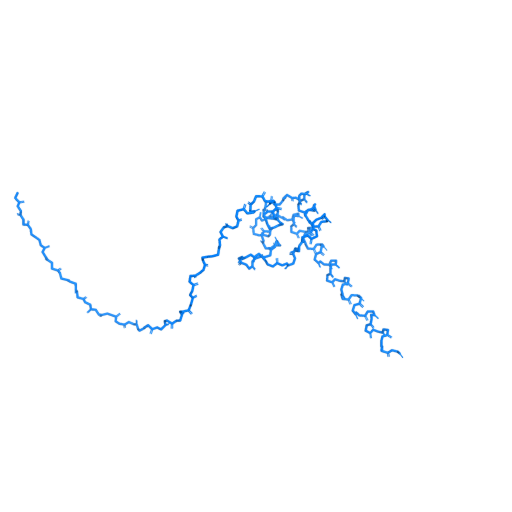.316 1.00 79.06 106 SER A C 1
ATOM 799 O O . SER A 1 106 ? 9.627 -13.140 29.992 1.00 79.06 106 SER A O 1
ATOM 801 N N . LEU A 1 107 ? 9.669 -10.947 29.495 1.00 75.00 107 LEU A N 1
ATOM 802 C CA . LEU A 1 107 ? 10.608 -10.568 30.554 1.00 75.00 107 LEU A CA 1
ATOM 803 C C . LEU A 1 107 ? 9.922 -10.489 31.930 1.00 75.00 107 LEU A C 1
ATOM 805 O O . LEU A 1 107 ? 10.518 -10.866 32.933 1.00 75.00 107 LEU A O 1
ATOM 809 N N . ILE A 1 108 ? 8.669 -10.021 31.971 1.00 78.56 108 ILE A N 1
ATOM 810 C CA . ILE A 1 108 ? 7.871 -9.888 33.203 1.00 78.56 108 ILE A CA 1
ATOM 811 C C . ILE A 1 108 ? 7.464 -11.256 33.771 1.00 78.56 108 ILE A C 1
ATOM 813 O O . ILE A 1 108 ? 7.411 -11.411 34.983 1.00 78.56 108 ILE A O 1
ATOM 817 N N . LEU A 1 109 ? 7.195 -12.250 32.919 1.00 80.25 109 LEU A N 1
ATOM 818 C CA . LEU A 1 109 ? 6.801 -13.603 33.342 1.00 80.25 109 LEU A CA 1
ATOM 819 C C . LEU A 1 109 ? 7.981 -14.505 33.758 1.00 80.25 109 LEU A C 1
ATOM 821 O O . LEU A 1 109 ? 7.755 -15.640 34.173 1.00 80.25 109 LEU A O 1
ATOM 825 N N . LEU A 1 110 ? 9.226 -14.034 33.619 1.00 72.94 110 LEU A N 1
ATOM 826 C CA . LEU A 1 110 ? 10.449 -14.773 33.973 1.00 72.94 110 LEU A CA 1
ATOM 827 C C . LEU A 1 110 ? 11.011 -14.367 35.356 1.00 72.94 110 LEU A C 1
ATOM 829 O O . LEU A 1 110 ? 12.076 -14.843 35.747 1.00 72.94 110 LEU A O 1
ATOM 833 N N . VAL A 1 111 ? 10.304 -13.504 36.095 1.00 64.25 111 VAL A N 1
ATOM 834 C CA . VAL A 1 111 ? 10.572 -13.120 37.497 1.00 64.25 111 VAL A CA 1
ATOM 835 C C . VAL A 1 111 ? 9.457 -13.657 38.383 1.00 64.25 111 VAL A C 1
ATOM 837 O O . VAL A 1 111 ? 9.790 -14.181 39.468 1.00 64.25 111 VAL A O 1
#

Mean predicted aligned error: 16.14 Å

Secondary structure (DSSP, 8-state):
------------------------------TTTTS--HHHHHHHT-HHHHHHHHHHS---TTS--TTS--HHHHHHHTT-HHHHHHHHHHHHHHHHHHHHHHHHHHHHTT-

Radius of gyration: 26.31 Å; Cα contacts (8 Å, |Δi|>4): 79; chains: 1; bounding box: 30×51×100 Å

pLDDT: mean 72.15, std 18.13, range [36.94, 94.5]

Foldseek 3Di:
DDDDDDDDDDDDDDDDDDDDDDDDDPDDPPPVVPDPALLNCLLVLVVVSNCCCCPVVVHDQPDADPVRHGSLNSNVVNVNVVSNVVSCVVVVCVVVVVVVVVVVVVVVVVD